Protein AF-A0A1W9YU80-F1 (afdb_monomer)

Sequence (67 aa):
MAGDEIDRVRARSAWAVVREHPGMVLFLASPAIVGLIAVWWLAGAGWAVLLLVALLLGGGFALRAAR

Secondary structure (DSSP, 8-state):
--HHHHHHHHHHHHHHHHHH-HHHHHHHHHHHHHHHHHHHHHH-HHHHHHHHHHHHHHHHHHHHHT-

Radius of gyration: 14.97 Å; Cα contacts (8 Å, |Δi|>4): 18; chains: 1; bounding box: 37×18×34 Å

pLDDT: mean 88.58, std 10.78, range [47.16, 97.12]

Foldseek 3Di:
DPVVVVVVVVVVVVVVCCVVCVPVVCVVCVVLVVVLVVCCVPVNDVVSVVSVVCCVVVVVVVVVVVD

Organism: Mycolicibacterium bacteremicum (NCBI:txid564198)

Solvent-accessible surface area (backbone atoms only — not comparable to full-atom values): 3768 Å² total; per-residue (Å²): 137,70,64,65,60,55,55,53,50,50,51,51,52,55,50,48,48,46,70,76,36,49,68,59,49,50,58,70,46,37,66,60,52,52,50,40,54,51,36,26,76,75,69,30,64,71,54,21,52,52,50,52,52,49,50,54,52,50,51,54,46,50,64,58,73,76,108

Mean predicted aligned error: 5.65 Å

Structure (mmCIF, N/CA/C/O backbone):
data_AF-A0A1W9YU80-F1
#
_entry.id   AF-A0A1W9YU80-F1
#
loop_
_atom_site.group_PDB
_atom_s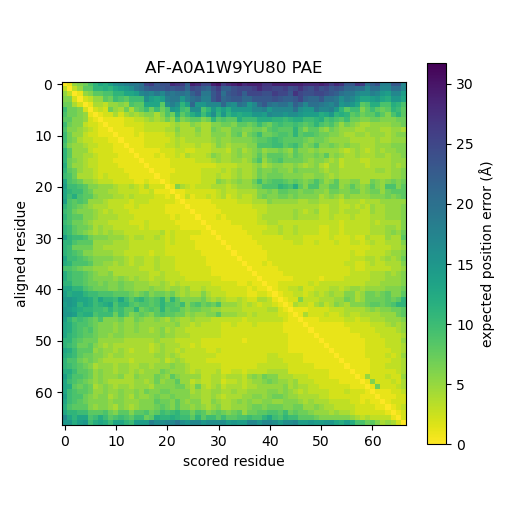ite.id
_atom_site.type_symbol
_atom_site.label_atom_id
_atom_site.label_alt_id
_atom_site.label_comp_id
_atom_site.label_asym_id
_atom_site.label_entity_id
_atom_site.label_seq_id
_atom_site.pdbx_PDB_ins_code
_atom_site.Cartn_x
_atom_site.Cartn_y
_atom_site.Cartn_z
_atom_site.occupancy
_atom_site.B_iso_or_equiv
_atom_site.auth_seq_id
_atom_site.auth_comp_id
_atom_site.auth_asym_id
_atom_site.auth_atom_id
_atom_site.pdbx_PDB_model_num
ATOM 1 N N . MET A 1 1 ? -26.225 8.264 11.450 1.00 47.16 1 MET A N 1
ATOM 2 C CA . MET A 1 1 ? -24.882 8.595 10.923 1.00 47.16 1 MET A CA 1
ATOM 3 C C . MET A 1 1 ? -23.799 8.265 11.964 1.00 47.16 1 MET A C 1
ATOM 5 O O . MET A 1 1 ? -23.109 9.157 12.422 1.00 47.16 1 MET A O 1
ATOM 9 N N . ALA A 1 2 ? -23.662 6.996 12.377 1.00 57.59 2 ALA A N 1
ATOM 10 C CA . ALA A 1 2 ? -22.685 6.574 13.402 1.00 57.59 2 ALA A CA 1
ATOM 11 C C . ALA A 1 2 ? -21.422 5.900 12.817 1.00 57.59 2 ALA A C 1
ATOM 13 O O . ALA A 1 2 ? -20.466 5.644 13.542 1.00 57.59 2 ALA A O 1
ATOM 14 N N . GLY A 1 3 ? -21.416 5.605 11.510 1.00 59.81 3 GLY A N 1
ATOM 15 C CA . GLY A 1 3 ? -20.306 4.917 10.838 1.00 59.81 3 GLY A CA 1
ATOM 16 C C . GLY A 1 3 ? -19.068 5.793 10.627 1.00 59.81 3 GLY A C 1
ATOM 17 O O . GLY A 1 3 ? -17.952 5.319 10.823 1.00 59.81 3 GLY A O 1
ATOM 18 N N . ASP A 1 4 ? -19.257 7.081 10.322 1.00 62.97 4 ASP A N 1
ATOM 19 C CA . ASP A 1 4 ? -18.147 7.998 10.020 1.00 62.97 4 ASP A CA 1
ATOM 20 C C . ASP A 1 4 ? -17.242 8.266 11.231 1.00 62.97 4 ASP A C 1
ATOM 22 O O . ASP A 1 4 ? -16.032 8.445 11.083 1.00 62.97 4 ASP A O 1
ATOM 26 N N . GLU A 1 5 ? -17.803 8.259 12.445 1.00 67.12 5 GLU A N 1
ATOM 27 C CA . GLU A 1 5 ? -17.033 8.461 13.678 1.00 67.12 5 GLU A CA 1
ATOM 28 C C . GLU A 1 5 ? -16.067 7.287 13.916 1.00 67.12 5 GLU A C 1
ATOM 30 O O . GLU A 1 5 ? -14.891 7.495 14.226 1.00 67.12 5 GLU A O 1
ATOM 35 N N . ILE A 1 6 ? -16.536 6.049 13.700 1.00 68.25 6 ILE A N 1
ATOM 36 C CA . ILE A 1 6 ? -15.743 4.823 13.880 1.00 68.25 6 ILE A CA 1
ATOM 37 C C . ILE A 1 6 ? -14.608 4.758 12.854 1.00 68.25 6 ILE A C 1
ATOM 39 O O . ILE A 1 6 ? -13.471 4.446 13.220 1.00 68.25 6 ILE A O 1
ATOM 43 N N . ASP A 1 7 ? -14.872 5.098 11.591 1.00 81.62 7 ASP A N 1
ATOM 44 C CA . ASP A 1 7 ? -13.825 5.129 10.566 1.00 81.62 7 ASP A CA 1
ATOM 45 C C . ASP A 1 7 ? -12.815 6.260 10.821 1.00 81.62 7 ASP A C 1
ATOM 47 O O . ASP A 1 7 ? -11.611 6.060 10.637 1.00 81.62 7 ASP A O 1
ATOM 51 N N . ARG A 1 8 ? -13.250 7.408 11.362 1.00 82.56 8 ARG A N 1
ATOM 52 C CA . ARG A 1 8 ? -12.344 8.496 11.763 1.00 82.56 8 ARG A CA 1
ATOM 53 C C . ARG A 1 8 ? -11.466 8.110 12.958 1.00 82.56 8 ARG A C 1
ATOM 55 O O . ARG A 1 8 ? -10.284 8.460 12.987 1.00 82.56 8 ARG A O 1
ATOM 62 N N . VAL A 1 9 ? -12.005 7.392 13.945 1.00 86.19 9 VAL A N 1
ATOM 63 C CA . VAL A 1 9 ? -11.214 6.842 15.059 1.00 86.19 9 VAL A CA 1
ATOM 64 C C . VAL A 1 9 ? -10.216 5.801 14.548 1.00 86.19 9 VAL A C 1
ATOM 66 O O . VAL A 1 9 ? -9.031 5.932 14.845 1.00 86.19 9 VAL A O 1
ATOM 69 N N . ARG A 1 10 ? -10.634 4.846 13.703 1.00 83.75 10 ARG A N 1
ATOM 70 C CA . ARG A 1 10 ? -9.721 3.860 13.091 1.00 83.75 10 ARG A CA 1
ATOM 71 C C . ARG A 1 10 ? -8.604 4.516 12.289 1.00 83.75 10 ARG A C 1
ATOM 73 O O . ARG A 1 10 ? -7.456 4.103 12.421 1.00 83.75 10 ARG A O 1
ATOM 80 N N . ALA A 1 11 ? -8.919 5.538 11.495 1.00 87.06 11 ALA A N 1
ATOM 81 C CA . ALA A 1 11 ? -7.922 6.273 10.725 1.00 87.06 11 ALA A CA 1
ATOM 82 C C . ALA A 1 11 ? -6.897 6.962 11.639 1.00 87.06 11 ALA A C 1
ATOM 84 O O . ALA A 1 11 ? -5.695 6.873 11.395 1.00 87.06 11 ALA A O 1
ATOM 85 N N . ARG A 1 12 ? -7.353 7.588 12.734 1.00 90.94 12 ARG A N 1
ATOM 86 C CA . ARG A 1 12 ? -6.462 8.199 13.733 1.00 90.94 12 ARG A CA 1
ATOM 87 C C . ARG A 1 12 ? -5.583 7.172 14.440 1.00 90.94 12 ARG A C 1
ATOM 89 O O . ARG A 1 12 ? -4.394 7.424 14.597 1.00 90.94 12 ARG A O 1
ATOM 96 N N . SER A 1 13 ? -6.134 6.024 14.827 1.00 88.06 13 SER A N 1
ATOM 97 C CA . SER A 1 13 ? -5.367 4.949 15.464 1.00 88.06 13 SER A CA 1
ATOM 98 C 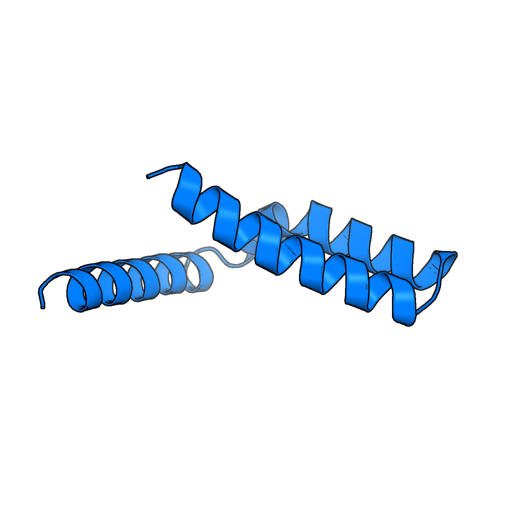C . SER A 1 13 ? -4.337 4.341 14.514 1.00 88.06 13 SER A C 1
ATOM 100 O O . SER A 1 13 ? -3.185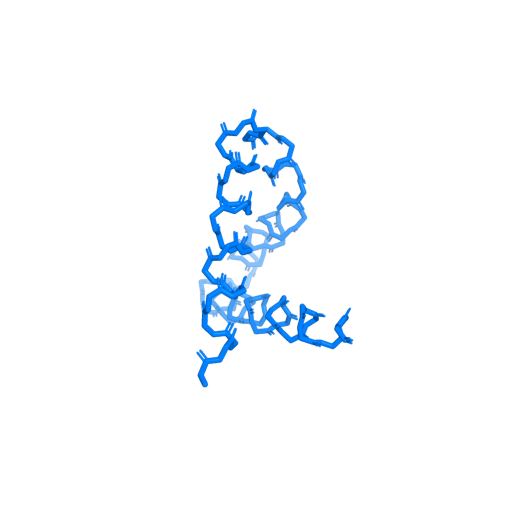 4.174 14.898 1.00 88.06 13 SER A O 1
ATOM 102 N N . ALA A 1 14 ? -4.710 4.075 13.259 1.00 89.00 14 ALA A N 1
ATOM 103 C CA . ALA A 1 14 ? -3.772 3.596 12.248 1.00 89.00 14 ALA A CA 1
ATOM 104 C C . ALA A 1 14 ? -2.636 4.606 12.030 1.00 89.00 14 ALA A C 1
AT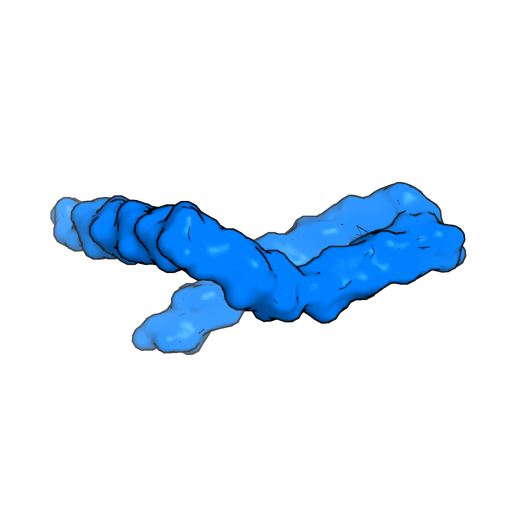OM 106 O O . ALA A 1 14 ? -1.468 4.229 12.012 1.00 89.00 14 ALA A O 1
ATOM 107 N N . TRP A 1 15 ? -2.962 5.899 11.951 1.00 92.31 15 TRP A N 1
ATOM 108 C CA . TRP A 1 15 ? -1.959 6.953 11.824 1.00 92.31 15 TRP A CA 1
ATOM 109 C C . TRP A 1 15 ? -1.042 7.067 13.046 1.00 92.31 15 TRP A C 1
ATOM 111 O O . TRP A 1 15 ? 0.158 7.292 12.896 1.00 92.31 15 TRP A O 1
ATOM 121 N N . ALA A 1 16 ? -1.577 6.870 14.252 1.00 93.56 16 ALA A N 1
ATOM 122 C CA . ALA A 1 16 ? -0.775 6.831 15.469 1.00 93.56 16 ALA A CA 1
ATOM 123 C C . ALA A 1 16 ? 0.250 5.686 15.429 1.00 93.56 16 ALA A C 1
ATOM 125 O O . ALA A 1 16 ? 1.416 5.915 15.729 1.00 93.56 16 ALA A O 1
ATOM 126 N N . VAL A 1 17 ? -0.142 4.495 14.961 1.00 91.75 17 VAL A N 1
ATOM 127 C CA . VAL A 1 17 ? 0.774 3.348 14.803 1.00 91.75 17 VAL A CA 1
ATOM 128 C C . VAL A 1 17 ? 1.881 3.644 13.790 1.00 91.75 17 VAL A C 1
ATOM 130 O O . VAL A 1 17 ? 3.040 3.322 14.041 1.00 91.75 17 VAL A O 1
ATOM 133 N N . VAL A 1 18 ? 1.554 4.294 12.668 1.00 92.81 18 VAL A N 1
ATOM 134 C CA . VAL A 1 18 ? 2.555 4.706 11.666 1.00 92.81 18 VAL A CA 1
ATOM 135 C C . VAL A 1 18 ? 3.573 5.675 12.263 1.00 92.81 18 VAL A C 1
ATOM 137 O O . VAL A 1 18 ? 4.765 5.559 11.984 1.00 92.81 18 VAL A O 1
ATOM 140 N N . ARG A 1 19 ? 3.115 6.616 13.095 1.00 94.00 19 ARG A N 1
ATOM 141 C CA . ARG A 1 19 ? 3.989 7.593 13.754 1.00 94.00 19 ARG A CA 1
ATOM 142 C C . ARG A 1 19 ? 4.853 6.981 14.853 1.00 94.00 19 ARG A C 1
ATOM 144 O O . ARG A 1 19 ? 6.008 7.372 14.965 1.00 94.00 19 ARG A O 1
ATOM 151 N N . GLU A 1 20 ? 4.310 6.057 15.638 1.00 96.00 20 GLU A N 1
ATOM 152 C CA . GLU A 1 20 ? 5.012 5.455 16.778 1.00 96.00 20 GLU A CA 1
ATOM 153 C C . GLU A 1 20 ? 5.994 4.355 16.341 1.00 96.00 20 GLU A C 1
ATOM 155 O O . GLU A 1 20 ? 7.064 4.183 16.925 1.00 96.00 20 GLU A O 1
ATOM 160 N N . HIS A 1 21 ? 5.659 3.609 15.284 1.00 94.06 21 HIS A N 1
ATOM 161 C CA . HIS A 1 21 ? 6.433 2.451 14.830 1.00 94.06 21 HIS A CA 1
ATOM 162 C C . HIS A 1 21 ? 6.736 2.498 13.324 1.00 94.06 21 HIS A C 1
ATOM 164 O O . HIS A 1 21 ? 6.398 1.559 12.591 1.00 94.06 21 HIS A O 1
ATOM 170 N N . PRO A 1 22 ? 7.419 3.551 12.834 1.00 91.00 22 PRO A N 1
ATOM 171 C CA . PRO A 1 22 ? 7.637 3.751 11.403 1.00 91.00 22 PRO A CA 1
ATOM 172 C C . PRO A 1 22 ? 8.420 2.598 10.764 1.00 91.00 22 PRO A C 1
ATOM 174 O O . PRO A 1 22 ? 8.084 2.163 9.666 1.00 91.00 22 PRO A O 1
ATOM 177 N N . GLY A 1 23 ? 9.414 2.043 11.467 1.00 95.69 23 GLY A N 1
ATOM 178 C CA . GLY A 1 23 ? 10.208 0.914 10.972 1.00 95.69 23 GLY A CA 1
ATOM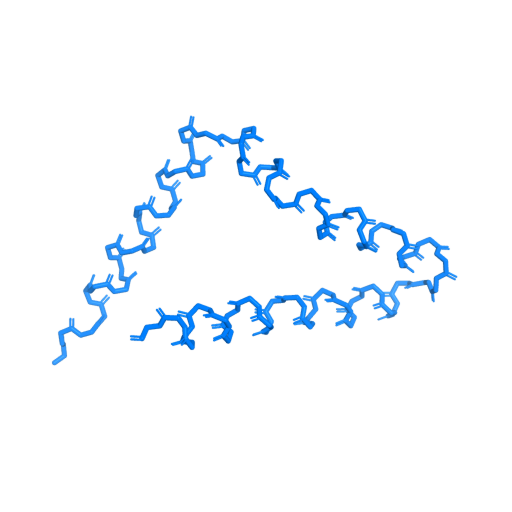 179 C C . GLY A 1 23 ? 9.396 -0.373 10.809 1.00 95.69 23 GLY A C 1
ATOM 180 O O . GLY A 1 23 ? 9.536 -1.064 9.804 1.00 95.69 23 GLY A O 1
ATOM 181 N N . MET A 1 24 ? 8.499 -0.669 11.754 1.00 95.38 24 MET A N 1
ATOM 182 C CA . MET A 1 24 ? 7.642 -1.856 11.683 1.00 95.38 24 MET A CA 1
ATOM 183 C C . MET A 1 24 ? 6.637 -1.745 10.537 1.00 95.38 24 MET A C 1
ATOM 185 O O . MET A 1 24 ? 6.425 -2.709 9.804 1.00 95.38 24 MET A O 1
ATOM 189 N N . VAL A 1 25 ? 6.050 -0.560 10.344 1.00 94.06 25 VAL A N 1
ATOM 190 C CA . VAL A 1 25 ? 5.137 -0.319 9.221 1.00 94.06 25 VAL A CA 1
ATOM 191 C C . VAL A 1 25 ? 5.875 -0.416 7.888 1.00 94.06 25 VAL A C 1
ATOM 193 O O . VAL A 1 25 ? 5.359 -1.040 6.962 1.00 94.06 25 VAL A O 1
ATOM 196 N N . LEU A 1 26 ? 7.092 0.129 7.789 1.00 94.06 26 LEU A N 1
ATOM 197 C CA . LEU A 1 26 ? 7.910 -0.021 6.585 1.00 94.06 26 LEU A CA 1
ATOM 198 C C . LEU A 1 26 ? 8.238 -1.488 6.303 1.00 94.06 26 LEU A C 1
ATOM 200 O O . LEU A 1 26 ? 8.155 -1.925 5.160 1.00 94.06 26 LEU A O 1
ATOM 204 N N . PHE A 1 27 ? 8.589 -2.249 7.339 1.00 94.94 27 PHE A N 1
ATOM 205 C CA . PHE A 1 27 ? 8.868 -3.674 7.210 1.00 94.94 27 PHE A CA 1
ATOM 206 C C . PHE A 1 27 ? 7.635 -4.444 6.728 1.00 94.94 27 PHE A C 1
ATOM 208 O O . PHE A 1 27 ? 7.736 -5.250 5.806 1.00 94.94 27 PHE A O 1
ATOM 215 N N . LEU A 1 28 ? 6.456 -4.145 7.274 1.00 94.12 28 LEU A N 1
ATOM 216 C CA . LEU A 1 28 ? 5.199 -4.739 6.824 1.00 94.12 28 LEU A CA 1
ATOM 217 C C . LEU A 1 28 ? 4.868 -4.370 5.369 1.00 94.12 28 LEU A C 1
ATOM 219 O O . LEU A 1 28 ? 4.403 -5.215 4.609 1.00 94.12 28 LEU A O 1
ATOM 223 N N . ALA A 1 29 ? 5.126 -3.123 4.966 1.00 94.62 29 ALA A N 1
ATOM 224 C CA . ALA A 1 29 ? 4.939 -2.664 3.591 1.00 94.62 29 ALA A CA 1
ATOM 225 C C . ALA A 1 29 ? 6.027 -3.181 2.628 1.00 94.62 29 ALA A C 1
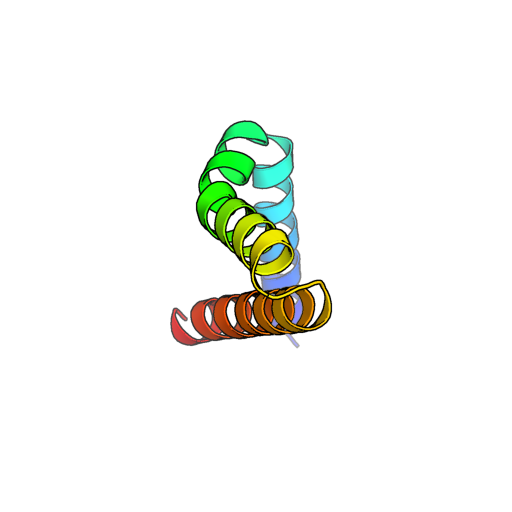ATOM 227 O O . ALA A 1 29 ? 5.851 -3.112 1.409 1.00 94.62 29 ALA A O 1
ATOM 228 N N . SER A 1 30 ? 7.137 -3.715 3.151 1.00 95.56 30 SER A N 1
ATOM 229 C CA . SER A 1 30 ? 8.314 -4.085 2.363 1.00 95.56 30 SER A CA 1
ATOM 230 C C . SER A 1 30 ? 8.032 -5.058 1.214 1.00 95.56 30 SER A C 1
ATOM 232 O O . SER A 1 30 ? 8.543 -4.794 0.125 1.00 95.56 30 SER A O 1
ATOM 234 N N . PRO A 1 31 ? 7.181 -6.100 1.343 1.00 94.06 31 PRO A N 1
ATOM 235 C CA . PRO A 1 31 ? 6.940 -7.016 0.230 1.00 94.06 31 PRO A CA 1
ATOM 236 C C . PRO A 1 31 ? 6.260 -6.316 -0.954 1.00 94.06 31 PRO A C 1
ATOM 238 O O . PRO A 1 31 ? 6.608 -6.565 -2.107 1.00 94.06 31 PRO A O 1
ATOM 241 N N . ALA A 1 32 ? 5.338 -5.387 -0.678 1.00 95.06 32 ALA A N 1
ATOM 242 C CA . ALA A 1 32 ? 4.675 -4.595 -1.710 1.00 95.06 32 ALA A CA 1
ATOM 243 C C . ALA A 1 32 ? 5.647 -3.614 -2.383 1.00 95.06 32 ALA A C 1
ATOM 245 O O . ALA A 1 32 ? 5.634 -3.475 -3.605 1.00 95.06 32 ALA A O 1
ATOM 246 N N . ILE A 1 33 ? 6.520 -2.972 -1.600 1.00 95.81 33 ILE A N 1
ATOM 247 C CA . ILE A 1 33 ? 7.536 -2.043 -2.113 1.00 95.81 33 ILE A CA 1
ATOM 248 C C . ILE A 1 33 ? 8.538 -2.782 -3.009 1.00 95.81 33 ILE A C 1
ATOM 250 O O . ILE A 1 33 ? 8.808 -2.332 -4.122 1.00 95.81 33 ILE A O 1
ATOM 254 N N . VAL A 1 34 ? 9.051 -3.935 -2.567 1.00 97.12 34 VAL A N 1
ATOM 255 C CA . VAL A 1 34 ? 9.975 -4.756 -3.366 1.00 97.12 34 VAL A CA 1
ATOM 256 C C . VAL A 1 34 ? 9.300 -5.229 -4.652 1.00 97.12 34 VAL A C 1
ATOM 258 O O . VAL A 1 34 ? 9.894 -5.109 -5.721 1.00 97.12 34 VAL A O 1
ATOM 261 N N . GLY A 1 35 ? 8.049 -5.695 -4.575 1.00 95.75 35 GLY A N 1
ATOM 262 C CA . GLY A 1 35 ? 7.274 -6.087 -5.753 1.00 95.75 35 GLY A CA 1
ATOM 263 C C . GLY A 1 35 ? 7.107 -4.945 -6.760 1.00 95.75 35 GLY A C 1
ATOM 264 O O . GLY A 1 35 ? 7.328 -5.143 -7.952 1.00 95.75 35 GLY A O 1
ATOM 265 N N . LEU A 1 36 ? 6.792 -3.734 -6.291 1.00 95.69 36 LEU A N 1
ATOM 266 C CA . LEU A 1 36 ? 6.670 -2.547 -7.144 1.00 95.69 36 LEU A CA 1
ATOM 267 C C . LEU A 1 36 ? 7.980 -2.189 -7.842 1.00 95.69 36 LEU A C 1
ATOM 269 O O . LEU A 1 36 ? 7.980 -1.947 -9.048 1.00 95.69 36 LEU A O 1
ATOM 273 N N . ILE A 1 37 ? 9.090 -2.169 -7.102 1.00 96.31 37 ILE A N 1
ATOM 274 C CA . ILE A 1 37 ? 10.412 -1.855 -7.657 1.00 96.31 37 ILE A CA 1
ATOM 275 C C . ILE A 1 37 ? 10.815 -2.913 -8.689 1.00 96.31 37 ILE A C 1
ATOM 277 O O . ILE A 1 37 ? 11.273 -2.565 -9.777 1.00 96.31 37 ILE A O 1
ATOM 281 N N . ALA A 1 38 ? 10.593 -4.194 -8.384 1.00 96.38 38 ALA A N 1
ATOM 282 C CA . ALA A 1 38 ? 10.896 -5.290 -9.297 1.00 96.38 38 ALA A CA 1
ATOM 283 C C . ALA A 1 38 ? 10.081 -5.190 -10.595 1.00 96.38 38 ALA A C 1
ATOM 285 O O . ALA A 1 38 ? 10.645 -5.269 -11.685 1.00 96.38 38 ALA A O 1
ATOM 286 N N . VAL A 1 39 ? 8.768 -4.959 -10.498 1.00 95.88 39 VAL A N 1
ATOM 287 C CA . VAL A 1 39 ? 7.894 -4.828 -11.674 1.00 95.88 39 VAL A CA 1
ATOM 288 C C . VAL A 1 39 ? 8.236 -3.584 -12.484 1.00 95.88 39 VAL A C 1
ATOM 290 O O . VAL A 1 39 ? 8.261 -3.657 -13.710 1.00 95.88 39 VAL A O 1
ATOM 293 N N . TRP A 1 40 ? 8.554 -2.462 -11.832 1.00 94.38 40 TRP A N 1
ATOM 294 C CA . TRP A 1 40 ? 9.034 -1.277 -12.540 1.00 94.38 40 TRP A CA 1
ATOM 295 C C . TRP A 1 40 ? 10.284 -1.622 -13.347 1.00 94.38 40 TRP A C 1
ATOM 297 O O . TRP A 1 40 ? 10.314 -1.374 -14.552 1.00 94.38 40 TRP A O 1
ATOM 307 N N . TRP A 1 41 ? 11.287 -2.238 -12.726 1.00 95.44 41 TRP A N 1
ATOM 308 C CA . TRP A 1 41 ? 12.552 -2.519 -13.399 1.00 95.44 41 TRP A CA 1
ATOM 309 C C . TRP A 1 41 ? 12.414 -3.526 -14.554 1.00 95.44 41 TRP A C 1
ATOM 311 O O . TRP A 1 41 ? 13.054 -3.356 -15.587 1.00 95.44 41 TRP A O 1
ATOM 321 N N . LEU A 1 42 ? 11.553 -4.540 -14.406 1.00 93.25 42 LEU A N 1
ATOM 322 C CA . LEU A 1 42 ? 11.420 -5.642 -15.367 1.00 93.25 42 LEU A CA 1
ATOM 323 C C . LEU A 1 42 ? 10.377 -5.399 -16.467 1.00 93.25 42 LEU A C 1
ATOM 325 O O . LEU A 1 42 ? 10.581 -5.810 -17.605 1.00 93.25 42 LEU A O 1
ATOM 329 N N . ALA A 1 43 ? 9.253 -4.765 -16.135 1.00 92.19 43 ALA A N 1
ATOM 330 C CA . ALA A 1 43 ? 8.113 -4.589 -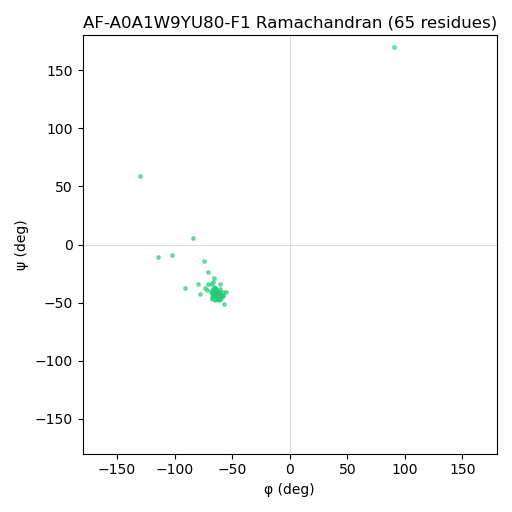17.039 1.00 92.19 43 ALA A CA 1
ATOM 331 C C . ALA A 1 43 ? 7.854 -3.115 -17.402 1.00 92.19 43 ALA A C 1
ATOM 333 O O . ALA A 1 43 ? 7.085 -2.827 -18.318 1.00 92.19 43 ALA A O 1
ATOM 334 N N . GLY A 1 44 ? 8.506 -2.170 -16.721 1.00 90.06 44 GLY A N 1
ATOM 335 C CA . GLY A 1 44 ? 8.356 -0.736 -16.951 1.00 90.06 44 GLY A CA 1
ATOM 336 C C . GLY A 1 44 ? 7.263 -0.077 -16.103 1.00 90.06 44 GLY A C 1
ATOM 337 O O . GLY A 1 44 ? 6.453 -0.724 -15.435 1.00 90.06 44 GLY A O 1
ATOM 338 N N . ALA A 1 45 ? 7.235 1.258 -16.139 1.00 89.44 45 ALA A N 1
ATOM 339 C CA . ALA A 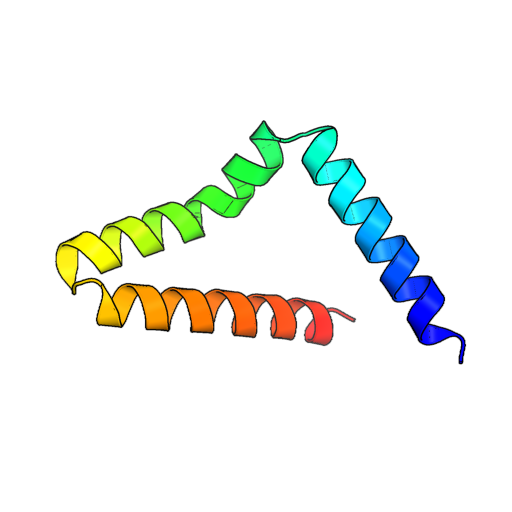1 45 ? 6.397 2.074 -15.254 1.00 89.44 45 ALA A CA 1
ATOM 340 C C . ALA A 1 45 ? 4.887 1.809 -15.410 1.00 89.44 45 ALA A C 1
ATOM 342 O O . ALA A 1 45 ? 4.159 1.849 -14.421 1.00 89.44 45 ALA A O 1
ATOM 343 N N . GLY A 1 46 ? 4.411 1.490 -16.621 1.00 93.00 46 GLY A N 1
ATOM 344 C CA . GLY A 1 46 ? 2.991 1.207 -16.865 1.00 93.00 46 GLY A CA 1
ATOM 345 C C . GLY A 1 46 ? 2.472 0.027 -16.036 1.00 93.00 46 GLY A C 1
ATOM 346 O O . GLY A 1 46 ? 1.446 0.138 -15.368 1.00 93.00 46 GLY A O 1
ATOM 347 N N . TRP A 1 47 ? 3.225 -1.074 -15.999 1.00 93.50 47 TRP A N 1
ATOM 348 C CA . TRP A 1 47 ? 2.871 -2.253 -15.206 1.00 93.50 47 TRP A CA 1
ATOM 349 C C . TRP A 1 47 ? 3.028 -2.023 -13.703 1.00 93.50 47 TRP A C 1
ATOM 351 O O . TRP A 1 47 ? 2.214 -2.515 -12.924 1.00 93.50 47 TRP A O 1
ATOM 361 N N . ALA A 1 48 ? 4.016 -1.228 -13.287 1.00 92.00 48 ALA A N 1
ATOM 362 C CA . ALA A 1 48 ? 4.181 -0.860 -11.883 1.00 92.00 48 ALA A CA 1
ATOM 363 C C . ALA A 1 48 ? 2.991 -0.039 -11.358 1.00 92.00 48 ALA A C 1
ATOM 365 O O . ALA A 1 48 ? 2.505 -0.295 -10.257 1.00 92.00 48 ALA A O 1
ATOM 366 N N . VAL A 1 49 ? 2.470 0.901 -12.157 1.00 94.19 49 VAL A N 1
ATOM 367 C CA . VAL A 1 49 ? 1.269 1.675 -11.799 1.00 94.19 49 VAL A CA 1
ATOM 368 C C . VAL A 1 49 ? 0.047 0.764 -11.676 1.00 94.19 49 VAL A C 1
ATOM 370 O O . VAL A 1 49 ? -0.702 0.883 -10.708 1.00 94.19 49 VAL A O 1
ATOM 373 N N . LEU A 1 50 ? -0.139 -0.183 -12.601 1.00 95.44 50 LEU A N 1
ATOM 374 C CA . LEU A 1 50 ? -1.234 -1.156 -12.509 1.00 95.44 50 LEU A CA 1
ATOM 375 C C . LEU A 1 50 ? -1.126 -2.025 -11.249 1.00 95.44 50 LEU A C 1
ATOM 377 O O . LEU A 1 50 ? -2.124 -2.217 -10.554 1.00 95.44 50 LEU A O 1
ATOM 381 N N . LEU A 1 51 ? 0.079 -2.497 -10.915 1.00 93.25 51 LEU A N 1
ATOM 382 C CA . LEU A 1 51 ? 0.331 -3.254 -9.688 1.00 93.25 51 LEU A CA 1
ATOM 383 C C . LEU A 1 51 ? 0.006 -2.422 -8.439 1.00 93.25 51 LEU A C 1
ATOM 385 O O . LEU A 1 51 ? -0.634 -2.926 -7.519 1.00 93.25 51 LEU A O 1
ATOM 389 N N . LEU A 1 52 ? 0.402 -1.145 -8.412 1.00 94.12 52 LEU A N 1
ATOM 390 C CA . LEU A 1 52 ? 0.103 -0.238 -7.303 1.00 94.12 52 LEU A CA 1
ATOM 391 C C . LEU A 1 52 ? -1.407 -0.079 -7.109 1.00 94.12 52 LEU A C 1
ATOM 393 O O . LEU A 1 52 ? -1.902 -0.199 -5.990 1.00 94.12 52 LEU A O 1
ATOM 397 N N . VAL A 1 53 ? -2.147 0.153 -8.195 1.00 96.44 53 VAL A N 1
ATOM 398 C CA . VAL A 1 53 ? -3.611 0.259 -8.148 1.00 96.44 53 VAL A CA 1
ATOM 399 C C . VAL A 1 53 ? -4.225 -1.044 -7.635 1.00 96.44 53 VAL A C 1
ATOM 401 O O . VAL A 1 53 ? -5.073 -1.007 -6.744 1.00 96.44 53 VAL A O 1
ATOM 404 N N . ALA A 1 54 ? -3.762 -2.196 -8.126 1.00 95.12 54 ALA A N 1
ATOM 405 C CA . ALA A 1 54 ? -4.228 -3.500 -7.664 1.00 95.12 54 ALA A CA 1
ATOM 406 C C . ALA A 1 54 ? -3.948 -3.727 -6.167 1.00 95.12 54 ALA A C 1
ATOM 408 O O . ALA A 1 54 ? -4.825 -4.207 -5.452 1.00 95.12 54 ALA A O 1
ATOM 409 N N . LEU A 1 55 ? -2.772 -3.328 -5.669 1.00 93.25 55 LEU A N 1
ATOM 410 C CA . LEU A 1 55 ? -2.406 -3.387 -4.249 1.00 93.25 55 LEU A CA 1
ATOM 411 C C . LEU A 1 55 ? -3.321 -2.516 -3.379 1.00 93.25 55 LEU A C 1
ATOM 413 O O . LEU A 1 55 ? -3.778 -2.969 -2.330 1.00 93.25 55 LEU A O 1
ATOM 417 N N . LEU A 1 56 ? -3.629 -1.291 -3.813 1.00 93.81 56 LEU A N 1
ATOM 418 C CA . LEU A 1 56 ? -4.511 -0.383 -3.074 1.00 93.81 56 LEU A CA 1
ATOM 419 C C . LEU A 1 56 ? -5.958 -0.890 -3.042 1.00 93.81 56 LEU A C 1
ATOM 421 O O . LEU A 1 56 ? -6.590 -0.894 -1.983 1.00 93.81 56 LEU A O 1
ATOM 425 N N . LEU A 1 57 ? -6.477 -1.351 -4.183 1.00 94.88 57 LEU A N 1
ATOM 426 C CA . LEU A 1 57 ? -7.826 -1.908 -4.277 1.00 94.88 57 LEU A CA 1
ATOM 427 C C . LEU A 1 57 ? -7.943 -3.224 -3.504 1.00 94.88 57 LEU A C 1
ATOM 429 O O . LEU A 1 57 ? -8.893 -3.401 -2.745 1.00 94.88 57 LEU A O 1
ATOM 433 N N . GLY A 1 58 ? -6.960 -4.113 -3.650 1.00 92.31 58 GLY A N 1
ATOM 434 C CA . GLY A 1 58 ? -6.893 -5.386 -2.942 1.00 92.31 58 GLY A CA 1
ATOM 435 C C . GLY A 1 58 ? -6.780 -5.197 -1.432 1.00 92.31 58 GLY A C 1
ATOM 436 O O . GLY A 1 58 ? -7.539 -5.809 -0.686 1.00 92.31 58 GLY A O 1
ATOM 437 N N . GLY A 1 59 ? -5.913 -4.291 -0.970 1.00 88.62 59 GLY A N 1
ATOM 438 C CA . GLY A 1 59 ? -5.791 -3.951 0.448 1.00 88.62 59 GLY A CA 1
ATOM 439 C C . GLY A 1 59 ? -7.080 -3.356 1.017 1.00 88.62 59 GLY A C 1
ATOM 440 O O . GLY A 1 59 ? -7.556 -3.789 2.066 1.00 88.62 59 GLY A O 1
ATOM 441 N N . GLY A 1 60 ? -7.703 -2.416 0.300 1.00 87.31 60 GLY A N 1
ATOM 442 C CA . GLY A 1 60 ? -8.987 -1.833 0.695 1.00 87.31 60 GLY A CA 1
ATOM 443 C C . GLY A 1 60 ? -10.134 -2.848 0.715 1.00 87.31 60 GLY A C 1
ATOM 444 O O . GLY A 1 60 ? -10.973 -2.814 1.617 1.00 87.31 60 GLY A O 1
ATOM 445 N N . PHE A 1 61 ? -10.167 -3.773 -0.246 1.00 90.69 61 PHE A N 1
ATOM 446 C CA . PHE A 1 61 ? -11.143 -4.860 -0.287 1.00 90.69 61 PHE A CA 1
ATOM 447 C C . PHE A 1 61 ? -10.925 -5.857 0.852 1.00 90.69 61 PHE A C 1
ATOM 449 O O . PHE A 1 61 ? -11.877 -6.166 1.561 1.00 90.69 61 PHE A O 1
ATOM 456 N N . ALA A 1 62 ? -9.687 -6.292 1.095 1.00 86.62 62 ALA A N 1
ATOM 457 C CA . ALA A 1 62 ? -9.351 -7.197 2.192 1.00 86.62 62 ALA A CA 1
ATOM 458 C C . ALA A 1 62 ? -9.749 -6.610 3.556 1.00 86.62 62 ALA A C 1
ATOM 460 O O . ALA A 1 62 ? -10.327 -7.306 4.385 1.00 86.62 62 ALA A O 1
ATOM 461 N N . LEU A 1 63 ? -9.531 -5.307 3.766 1.00 84.75 63 LEU A N 1
ATOM 462 C CA . LEU A 1 63 ? -9.957 -4.608 4.982 1.00 84.75 63 LEU A CA 1
ATOM 463 C C . LEU A 1 63 ? -11.479 -4.529 5.148 1.00 84.75 63 LEU A C 1
ATOM 465 O O . LEU A 1 63 ? -11.950 -4.441 6.282 1.00 84.75 63 LEU A O 1
ATOM 469 N N . ARG A 1 64 ? -12.246 -4.520 4.051 1.00 85.25 64 ARG A N 1
ATOM 470 C CA . ARG A 1 64 ? -13.712 -4.619 4.104 1.00 85.25 64 ARG A CA 1
ATOM 471 C C . ARG A 1 64 ? -14.174 -6.052 4.337 1.00 85.25 64 ARG A C 1
ATOM 473 O O . ARG A 1 64 ? -15.081 -6.246 5.128 1.00 85.25 64 ARG A O 1
ATOM 480 N N . ALA A 1 65 ? -13.556 -7.020 3.667 1.00 82.81 65 ALA A N 1
ATOM 481 C CA . ALA A 1 65 ? -13.913 -8.434 3.753 1.00 82.81 65 ALA A CA 1
ATOM 482 C C . ALA A 1 65 ? -13.543 -9.071 5.104 1.00 82.81 65 ALA A C 1
ATOM 484 O O . ALA A 1 65 ? -14.129 -10.073 5.488 1.00 82.81 65 ALA A O 1
ATOM 485 N N . ALA A 1 66 ? -12.574 -8.497 5.821 1.00 76.19 66 ALA A N 1
ATOM 486 C CA . ALA A 1 66 ? -12.181 -8.920 7.163 1.00 76.19 66 ALA A CA 1
ATOM 487 C C . ALA A 1 66 ? -13.056 -8.325 8.291 1.00 76.19 66 ALA A C 1
ATOM 489 O O . ALA A 1 66 ? -12.708 -8.484 9.463 1.00 76.19 66 ALA A O 1
ATOM 490 N N . ARG A 1 67 ? -14.132 -7.596 7.958 1.00 58.28 67 ARG A N 1
ATOM 491 C CA . ARG A 1 67 ? -1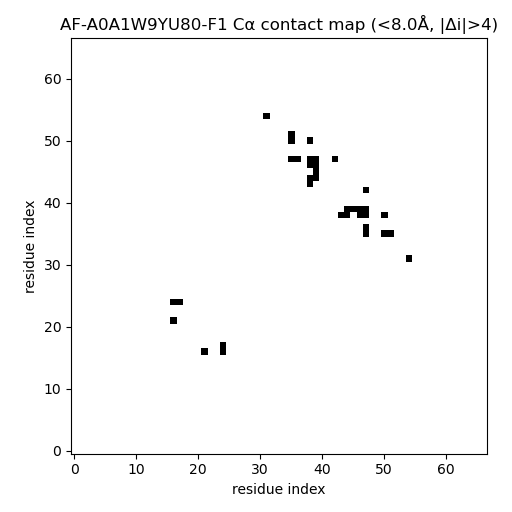5.156 -7.124 8.906 1.00 58.28 67 ARG A CA 1
ATOM 492 C C . ARG A 1 67 ? -16.389 -8.014 8.824 1.00 58.28 67 ARG A C 1
ATOM 494 O O . ARG A 1 67 ? -17.017 -8.180 9.889 1.00 58.28 67 ARG A O 1
#